Protein AF-A0A392M6K0-F1 (afdb_monomer_lite)

Foldseek 3Di:
DDDPLVVVLVVLVCVQLVVLVDPVNVCVVVVNDDPVNVVVVCVVPPDDDHDDSCVVVSVVSVVVVD

Secondary structure (DSSP, 8-state):
---HHHHHHHHHHHHHHTTTTSHHHHHHHTT---HHHHHHHHHHH-S--PPP--HHHHHHHHHHH-

Radius of gyration: 16.25 Å; chains: 1; bounding box: 34×27×40 Å

InterPro domains:
  IPR001998 Xylose isomerase [PS51415] (1-66)
  IPR001998 Xylose isomerase [PTHR48408] (5-66)
  IPR036237 Xylose isomerase-like superfamily [SSF51658] (5-62)

Sequence (66 aa):
MFDQKDGALAELVRKRYQSFDTEIGAQIEAGKADFDLLAKKVKEWGEPKVASAKQELAEMIFQSAM

pLDDT: mean 87.13, std 12.32, range [39.41, 95.06]

Organism: NCBI:txid97028

Structure (mmCIF, N/CA/C/O backbone):
data_AF-A0A392M6K0-F1
#
_entry.id   AF-A0A392M6K0-F1
#
loop_
_atom_site.group_PDB
_atom_site.id
_atom_site.type_symbol
_atom_site.label_atom_id
_atom_site.label_alt_id
_atom_site.label_comp_id
_atom_site.label_asym_id
_atom_site.label_entity_id
_atom_site.label_seq_id
_atom_site.pdbx_PDB_ins_code
_atom_site.Cartn_x
_atom_site.Cartn_y
_atom_site.Cartn_z
_atom_site.occupancy
_atom_site.B_iso_or_equiv
_atom_site.auth_seq_id
_atom_site.auth_comp_id
_atom_site.auth_asym_id
_atom_site.auth_atom_id
_atom_site.pdbx_PDB_model_num
ATOM 1 N N . MET A 1 1 ? 11.475 -18.038 -17.338 1.00 39.41 1 MET A N 1
ATOM 2 C CA . MET A 1 1 ? 12.765 -17.324 -17.295 1.00 39.41 1 MET A CA 1
ATOM 3 C C . MET A 1 1 ? 12.402 -15.856 -17.427 1.00 39.41 1 MET A C 1
ATOM 5 O O . MET A 1 1 ? 12.075 -15.439 -18.524 1.00 39.41 1 MET A O 1
ATOM 9 N N . PHE A 1 2 ? 12.234 -15.156 -16.303 1.00 45.03 2 PHE A N 1
ATOM 10 C CA . PHE A 1 2 ? 11.909 -13.727 -16.306 1.00 45.03 2 PHE A CA 1
ATOM 11 C C . PHE A 1 2 ? 13.231 -12.970 -16.322 1.00 45.03 2 PHE A C 1
ATOM 13 O O . PHE A 1 2 ? 14.121 -13.287 -15.529 1.00 45.03 2 PHE A O 1
ATOM 20 N N . ASP A 1 3 ? 13.380 -12.069 -17.283 1.00 49.50 3 ASP A N 1
ATOM 21 C CA . ASP A 1 3 ? 14.599 -11.304 -17.498 1.00 49.50 3 ASP A CA 1
ATOM 22 C C . ASP A 1 3 ? 14.899 -10.443 -16.257 1.00 49.50 3 ASP A C 1
ATOM 24 O O . ASP A 1 3 ? 13.985 -9.905 -15.625 1.00 49.50 3 ASP A O 1
ATOM 28 N N . GLN A 1 4 ? 16.169 -10.327 -15.860 1.00 55.94 4 GLN A N 1
ATOM 29 C CA . GLN A 1 4 ? 16.574 -9.659 -14.607 1.00 55.94 4 GLN A CA 1
ATOM 30 C C . GLN A 1 4 ? 16.090 -8.199 -14.515 1.00 55.94 4 GLN A C 1
ATOM 32 O O . GLN A 1 4 ? 15.960 -7.666 -13.411 1.00 55.94 4 GLN A O 1
ATOM 37 N N . LYS A 1 5 ? 15.802 -7.559 -15.656 1.00 53.81 5 LYS A N 1
ATOM 38 C CA . LYS A 1 5 ? 15.361 -6.161 -15.740 1.00 53.81 5 LYS A CA 1
ATOM 39 C C . LYS A 1 5 ? 13.859 -5.961 -15.484 1.00 53.81 5 LYS A C 1
ATOM 41 O O . LYS A 1 5 ? 13.498 -4.974 -14.844 1.00 53.81 5 LYS A O 1
ATOM 46 N N . ASP A 1 6 ? 13.004 -6.918 -15.855 1.00 61.53 6 ASP A N 1
ATOM 47 C CA . ASP A 1 6 ? 11.567 -6.886 -15.515 1.00 61.53 6 ASP A CA 1
ATOM 48 C C . ASP A 1 6 ? 11.349 -7.012 -13.999 1.00 61.53 6 ASP A C 1
ATOM 50 O O . ASP A 1 6 ? 10.421 -6.434 -13.425 1.00 61.53 6 ASP A O 1
ATOM 54 N N . GLY A 1 7 ? 12.259 -7.724 -13.325 1.00 79.81 7 GLY A N 1
ATOM 55 C CA . GLY A 1 7 ? 12.233 -7.915 -11.878 1.00 79.81 7 GLY A CA 1
ATOM 56 C C . GLY A 1 7 ? 12.352 -6.614 -11.081 1.00 79.81 7 GLY A C 1
ATOM 57 O O . GLY A 1 7 ? 11.688 -6.480 -10.057 1.00 79.81 7 GLY A O 1
ATOM 58 N N . ALA A 1 8 ? 13.135 -5.635 -11.547 1.00 86.00 8 ALA A N 1
ATOM 59 C CA . ALA A 1 8 ? 13.384 -4.398 -10.800 1.00 86.00 8 ALA A CA 1
ATOM 60 C C . ALA A 1 8 ? 12.146 -3.482 -10.734 1.00 86.00 8 ALA A C 1
ATOM 62 O O . ALA A 1 8 ? 11.818 -2.945 -9.670 1.00 86.00 8 ALA A O 1
ATOM 63 N N . LEU A 1 9 ? 11.418 -3.337 -11.848 1.00 87.12 9 LEU A N 1
ATOM 64 C CA . LEU A 1 9 ? 10.141 -2.610 -11.871 1.00 87.12 9 LEU A CA 1
ATOM 65 C C . LEU A 1 9 ? 9.060 -3.371 -11.094 1.00 87.12 9 LEU A C 1
ATOM 67 O O . LEU A 1 9 ? 8.337 -2.766 -10.299 1.00 87.12 9 LEU A O 1
ATOM 71 N N . ALA A 1 10 ? 8.991 -4.696 -11.253 1.00 89.62 10 ALA A N 1
ATOM 72 C CA . ALA A 1 10 ? 8.065 -5.531 -10.489 1.00 89.62 10 ALA A CA 1
ATOM 73 C C . ALA A 1 10 ? 8.319 -5.440 -8.971 1.00 89.62 10 ALA A C 1
ATOM 75 O O . ALA A 1 10 ? 7.375 -5.372 -8.181 1.00 89.62 10 ALA A O 1
ATOM 76 N N . GLU A 1 11 ? 9.581 -5.369 -8.544 1.00 89.88 11 GLU A N 1
ATOM 77 C CA . GLU A 1 11 ? 9.952 -5.204 -7.139 1.00 89.88 11 GLU A CA 1
ATOM 78 C C . GLU A 1 11 ? 9.549 -3.826 -6.595 1.00 89.88 11 GLU A C 1
ATOM 80 O O . GLU A 1 11 ? 9.074 -3.731 -5.460 1.00 89.88 11 GLU A O 1
ATOM 85 N N . LEU A 1 12 ? 9.679 -2.759 -7.393 1.00 90.81 12 LEU A N 1
ATOM 86 C CA . LEU A 1 12 ? 9.182 -1.429 -7.021 1.00 90.81 12 LEU A CA 1
ATOM 87 C C . LEU A 1 12 ? 7.668 -1.429 -6.791 1.00 90.81 12 LEU A C 1
ATOM 89 O O . LEU A 1 12 ? 7.206 -0.877 -5.788 1.00 90.81 12 LEU A O 1
ATOM 93 N N . VAL A 1 13 ? 6.908 -2.077 -7.678 1.00 91.50 13 VAL A N 1
ATOM 94 C CA . VAL A 1 13 ? 5.453 -2.223 -7.525 1.00 91.50 13 VAL A CA 1
ATOM 95 C C . VAL A 1 13 ? 5.130 -3.030 -6.270 1.00 91.50 13 VAL A C 1
ATOM 97 O O . VAL A 1 13 ? 4.366 -2.558 -5.428 1.00 91.50 13 VAL A O 1
ATOM 100 N N . ARG A 1 14 ? 5.768 -4.190 -6.075 1.00 91.81 14 ARG A N 1
ATOM 101 C CA . ARG A 1 14 ? 5.564 -5.020 -4.879 1.00 91.81 14 ARG A CA 1
ATOM 102 C C . ARG A 1 14 ? 5.828 -4.238 -3.592 1.00 91.81 14 ARG A C 1
ATOM 104 O O . ARG A 1 14 ? 4.993 -4.240 -2.695 1.00 91.81 14 ARG A O 1
ATOM 111 N N . LYS A 1 15 ? 6.949 -3.511 -3.512 1.00 91.12 15 LYS A N 1
ATOM 112 C CA . LYS A 1 15 ? 7.287 -2.676 -2.344 1.00 91.12 15 LYS A CA 1
ATOM 113 C C . LYS A 1 15 ? 6.248 -1.589 -2.080 1.00 91.12 15 LYS A C 1
ATOM 115 O O . LYS A 1 15 ? 6.001 -1.262 -0.924 1.00 91.12 15 LYS A O 1
ATOM 120 N N . ARG A 1 16 ? 5.637 -1.024 -3.124 1.00 91.62 16 ARG A N 1
ATOM 121 C CA . ARG A 1 16 ? 4.594 0.000 -2.978 1.00 91.62 16 ARG A CA 1
ATOM 122 C C . ARG A 1 16 ? 3.302 -0.565 -2.390 1.00 91.62 16 ARG A C 1
ATOM 124 O O . ARG A 1 16 ? 2.679 0.107 -1.576 1.00 91.62 16 ARG A O 1
ATOM 131 N N . TYR A 1 17 ? 2.925 -1.778 -2.781 1.00 93.38 17 TYR A N 1
ATOM 132 C CA . TYR A 1 17 ? 1.690 -2.430 -2.3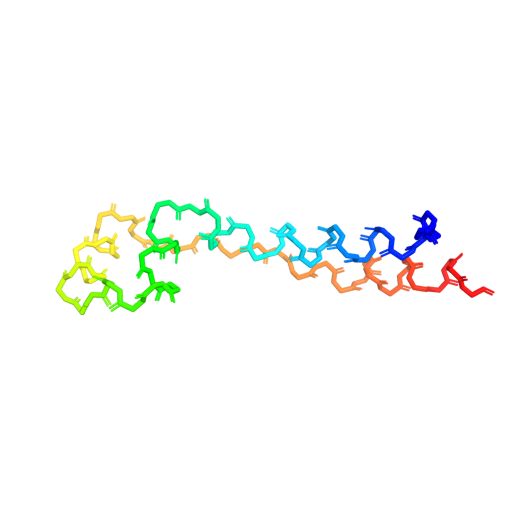35 1.00 93.38 17 TYR A CA 1
ATOM 133 C C . TYR A 1 17 ? 1.887 -3.405 -1.165 1.00 93.38 17 TYR A C 1
ATOM 135 O O . TYR A 1 17 ? 0.926 -4.023 -0.726 1.00 93.38 17 TYR A O 1
ATOM 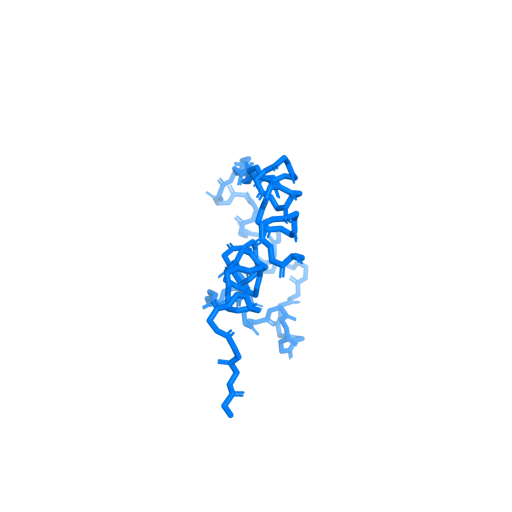143 N N . GLN A 1 18 ? 3.088 -3.483 -0.581 1.00 93.25 18 GLN A N 1
ATOM 144 C CA . GLN A 1 18 ? 3.412 -4.408 0.516 1.00 93.25 18 GLN A CA 1
ATOM 145 C C . GLN A 1 18 ? 2.531 -4.250 1.769 1.00 93.25 18 GLN A C 1
ATOM 147 O O . GLN A 1 18 ? 2.505 -5.126 2.624 1.00 93.25 18 GLN A O 1
ATOM 152 N N . SER A 1 19 ? 1.814 -3.130 1.922 1.00 90.88 19 SER A N 1
ATOM 153 C CA . SER A 1 19 ? 0.844 -2.964 3.011 1.00 90.88 19 SER A CA 1
ATOM 154 C C . SER A 1 19 ? -0.320 -3.953 2.913 1.00 90.88 19 SER A C 1
ATOM 156 O O . SER A 1 19 ? -0.931 -4.263 3.934 1.00 90.88 19 SER A O 1
ATOM 158 N N . PHE A 1 20 ? -0.621 -4.454 1.714 1.00 92.75 20 PHE A N 1
ATOM 159 C CA . PHE A 1 20 ? -1.639 -5.482 1.505 1.00 92.75 20 PHE A CA 1
ATOM 160 C C . PHE A 1 20 ? -1.179 -6.867 1.982 1.00 92.75 20 PHE A C 1
ATOM 162 O O . PHE A 1 20 ? -1.992 -7.623 2.496 1.00 92.75 20 PHE A O 1
ATOM 169 N N . ASP A 1 21 ? 0.134 -7.121 2.011 1.00 92.75 21 ASP A N 1
ATOM 170 C CA . ASP A 1 21 ? 0.723 -8.342 2.585 1.00 92.75 21 ASP A CA 1
ATOM 171 C C . ASP A 1 21 ? 0.676 -8.373 4.134 1.00 92.75 21 ASP A C 1
ATOM 173 O O . ASP A 1 21 ? 1.178 -9.305 4.766 1.00 92.75 21 ASP A O 1
ATOM 177 N N . THR A 1 22 ? 0.107 -7.347 4.778 1.00 91.38 22 THR A N 1
ATOM 178 C CA . THR A 1 22 ? -0.078 -7.299 6.238 1.00 91.38 22 THR A CA 1
ATOM 179 C C . THR A 1 22 ? -1.410 -7.915 6.656 1.00 91.38 22 THR A C 1
ATOM 181 O O . THR A 1 22 ? -2.322 -8.064 5.850 1.00 91.38 22 THR A O 1
ATOM 184 N N . GLU A 1 23 ? -1.568 -8.217 7.946 1.00 91.25 23 GLU A N 1
ATOM 185 C CA . GLU A 1 23 ? -2.797 -8.821 8.471 1.00 91.25 23 GLU A CA 1
ATOM 186 C C . GLU A 1 23 ? -4.061 -8.003 8.144 1.00 91.25 23 GLU A C 1
ATOM 188 O O . GLU A 1 23 ? -5.067 -8.573 7.723 1.00 91.25 23 GLU A O 1
ATOM 193 N N . ILE A 1 24 ? -4.016 -6.669 8.283 1.00 92.81 24 ILE A N 1
ATOM 194 C CA . ILE A 1 24 ? -5.159 -5.813 7.927 1.00 92.81 24 ILE A CA 1
ATOM 195 C C . ILE A 1 24 ? -5.368 -5.759 6.411 1.00 92.81 24 ILE A C 1
ATOM 197 O O . ILE A 1 24 ? -6.504 -5.763 5.947 1.00 92.81 24 ILE A O 1
ATOM 201 N N . GLY A 1 25 ? -4.276 -5.739 5.645 1.00 93.50 25 GLY A N 1
ATOM 202 C CA . GLY A 1 25 ? -4.294 -5.699 4.189 1.00 93.50 25 GLY A CA 1
ATOM 203 C C . GLY A 1 25 ? -4.970 -6.931 3.600 1.00 93.50 25 GLY A C 1
ATOM 204 O O . GLY A 1 25 ? -5.922 -6.804 2.834 1.00 93.50 25 GLY A O 1
ATOM 205 N N . ALA A 1 26 ? -4.578 -8.108 4.081 1.00 94.69 26 ALA A N 1
ATOM 206 C CA . ALA A 1 26 ? -5.166 -9.381 3.694 1.00 94.69 26 ALA A CA 1
ATOM 207 C C . ALA A 1 26 ? -6.652 -9.480 4.083 1.00 94.69 26 ALA A C 1
ATOM 209 O O . ALA A 1 26 ? -7.455 -10.049 3.344 1.00 94.69 26 ALA A O 1
ATOM 210 N N . GLN A 1 27 ? -7.054 -8.914 5.230 1.00 94.25 27 GLN A N 1
ATOM 211 C CA . GLN A 1 27 ? -8.469 -8.847 5.617 1.00 94.25 27 GLN A CA 1
ATOM 212 C C . GLN A 1 27 ? -9.283 -7.938 4.688 1.00 94.25 27 GLN A C 1
ATOM 214 O O . GLN A 1 27 ? -10.422 -8.279 4.363 1.00 94.25 27 GLN A O 1
ATOM 219 N N . ILE A 1 28 ? -8.706 -6.820 4.238 1.00 94.81 28 ILE A N 1
ATOM 220 C CA . ILE A 1 28 ? -9.328 -5.925 3.254 1.00 94.81 28 ILE A CA 1
ATOM 221 C C . ILE A 1 28 ? -9.483 -6.642 1.908 1.00 94.81 28 ILE A C 1
ATOM 223 O O . ILE A 1 28 ? -10.585 -6.657 1.363 1.00 94.81 28 ILE A O 1
ATOM 227 N N . GLU A 1 29 ? -8.433 -7.296 1.401 1.00 94.38 29 GLU A N 1
ATOM 228 C CA . GLU A 1 29 ? -8.491 -8.036 0.127 1.00 94.38 29 GLU A CA 1
ATOM 229 C C . GLU A 1 29 ? -9.482 -9.202 0.164 1.00 94.38 29 GLU A C 1
ATOM 231 O O . GLU A 1 29 ? -10.181 -9.463 -0.812 1.00 94.38 29 GLU A O 1
ATOM 236 N N . ALA A 1 30 ? -9.595 -9.878 1.309 1.00 94.69 30 ALA A N 1
ATOM 237 C CA . ALA A 1 30 ? -10.547 -10.965 1.504 1.00 94.69 30 ALA A CA 1
ATOM 238 C C . ALA A 1 30 ? -12.000 -10.493 1.722 1.00 94.69 30 ALA A C 1
ATOM 240 O O . ALA A 1 30 ? -12.874 -11.336 1.935 1.00 94.69 30 ALA A O 1
ATOM 241 N N . GLY A 1 31 ? -12.264 -9.179 1.737 1.00 93.50 31 GLY A N 1
ATOM 242 C CA . GLY A 1 31 ? -13.590 -8.615 2.017 1.00 93.50 31 GLY A CA 1
ATOM 243 C C . GLY A 1 31 ? -14.072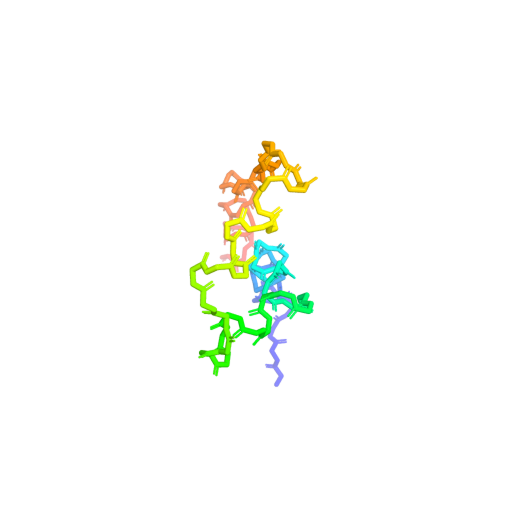 -8.841 3.456 1.00 93.50 31 GLY A C 1
ATOM 244 O O . GLY A 1 31 ? -15.273 -8.831 3.714 1.00 93.50 31 GLY A O 1
ATOM 245 N N . LYS A 1 32 ? -13.145 -9.089 4.388 1.00 93.62 32 LYS A N 1
ATOM 246 C CA . LYS A 1 32 ? -13.417 -9.373 5.809 1.00 93.62 32 LYS A CA 1
ATOM 247 C C . LYS A 1 32 ? -13.268 -8.146 6.710 1.00 93.62 32 LYS A C 1
ATOM 249 O O . LYS A 1 32 ? -13.627 -8.220 7.879 1.00 93.62 32 LYS A O 1
ATOM 254 N N . ALA A 1 33 ? -12.720 -7.048 6.190 1.00 94.25 33 ALA A N 1
ATOM 255 C CA . ALA A 1 33 ? -12.616 -5.786 6.908 1.00 94.25 33 ALA A CA 1
ATOM 256 C C . ALA A 1 33 ? -13.860 -4.919 6.664 1.00 94.25 33 ALA A C 1
ATOM 258 O O . ALA A 1 33 ? -14.147 -4.544 5.527 1.00 94.25 33 ALA A O 1
ATOM 259 N N . ASP A 1 34 ? -14.573 -4.582 7.737 1.00 93.81 34 ASP A N 1
ATOM 260 C CA . ASP A 1 34 ? -15.705 -3.655 7.727 1.00 93.81 34 ASP A CA 1
ATOM 261 C C . ASP A 1 34 ? -15.297 -2.243 8.194 1.00 93.81 34 ASP A C 1
ATOM 263 O O . ASP A 1 34 ? -14.155 -1.982 8.583 1.00 93.81 34 ASP A O 1
ATOM 267 N N . PHE A 1 35 ? -16.233 -1.292 8.133 1.00 94.81 35 PHE A N 1
ATOM 268 C CA . PHE A 1 35 ? -15.966 0.093 8.533 1.00 94.81 35 PHE A CA 1
ATOM 269 C C . PHE A 1 35 ? -15.675 0.250 10.028 1.00 94.81 35 PHE A C 1
ATOM 271 O O . PHE A 1 35 ? -14.887 1.126 10.386 1.00 94.81 35 PHE A O 1
ATOM 278 N N . ASP A 1 36 ? -16.235 -0.600 10.890 1.00 95.06 36 ASP A N 1
ATOM 279 C CA . ASP A 1 36 ? -15.993 -0.533 12.333 1.00 95.06 36 ASP A CA 1
ATOM 280 C C . ASP A 1 36 ? -14.551 -0.935 12.672 1.00 95.06 36 ASP A C 1
ATOM 282 O O . ASP A 1 36 ? -13.853 -0.228 13.416 1.00 95.06 36 ASP A O 1
ATOM 286 N N . LEU A 1 37 ? -14.059 -2.020 12.067 1.00 93.44 37 LEU A N 1
ATOM 287 C CA . LEU A 1 37 ? -12.671 -2.456 12.185 1.00 93.44 37 LEU A CA 1
ATOM 288 C C . LEU A 1 37 ? -11.705 -1.393 11.648 1.00 93.44 37 LEU A C 1
ATOM 290 O O . LEU A 1 37 ? -10.738 -1.032 12.329 1.00 93.44 37 LEU A O 1
ATOM 294 N N . LEU A 1 38 ? -11.971 -0.869 10.447 1.00 93.38 38 LEU A N 1
ATOM 295 C CA . LEU A 1 38 ? -11.116 0.130 9.801 1.00 93.38 38 LEU A CA 1
ATOM 296 C C . LEU A 1 38 ? -11.068 1.438 10.601 1.00 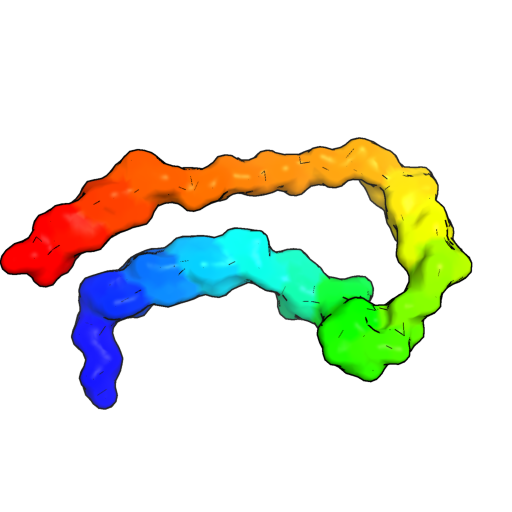93.38 38 LEU A C 1
ATOM 298 O O . LEU A 1 38 ? -9.983 1.978 10.829 1.00 93.38 38 LEU A O 1
ATOM 302 N N . ALA A 1 39 ? -12.207 1.919 11.106 1.00 93.44 39 ALA A N 1
ATOM 303 C CA . ALA A 1 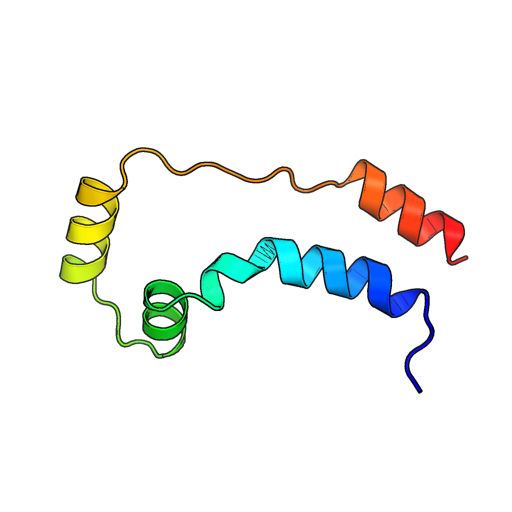39 ? -12.269 3.133 11.918 1.00 93.44 39 ALA A CA 1
ATOM 304 C C . ALA A 1 39 ? -11.483 2.994 13.231 1.00 93.44 39 ALA A C 1
ATOM 306 O O . ALA A 1 39 ? -10.810 3.940 13.655 1.00 93.44 39 ALA A O 1
ATOM 307 N N . LYS A 1 40 ? -11.527 1.817 13.871 1.00 93.94 40 LYS A N 1
ATOM 308 C CA . LYS A 1 40 ? -10.716 1.534 15.063 1.00 93.94 40 LYS A CA 1
ATOM 309 C C . LYS A 1 40 ? -9.222 1.574 14.740 1.00 93.94 40 LYS A C 1
ATOM 311 O O . LYS A 1 40 ? -8.465 2.199 15.482 1.00 93.94 40 LYS A O 1
ATOM 316 N N . LYS A 1 41 ? -8.808 0.964 13.625 1.00 91.00 41 LYS A N 1
ATOM 317 C CA . LYS A 1 41 ? -7.401 0.934 13.196 1.00 91.00 41 LYS A CA 1
ATOM 318 C C . LYS A 1 41 ? -6.854 2.312 12.834 1.00 91.00 41 LYS A C 1
ATOM 320 O O . LYS A 1 41 ? -5.756 2.647 13.263 1.00 91.00 41 LYS A O 1
ATOM 325 N N . VAL A 1 42 ? -7.632 3.148 12.146 1.00 91.94 42 VAL A N 1
ATOM 326 C CA . VAL A 1 42 ? -7.230 4.532 11.831 1.00 91.94 42 VAL A CA 1
ATOM 327 C C . VAL A 1 42 ? -7.015 5.360 13.104 1.00 91.94 42 VAL A C 1
ATOM 329 O O . VAL A 1 42 ? -6.036 6.095 13.198 1.00 91.94 42 VAL A O 1
ATOM 332 N N . LYS A 1 43 ? -7.878 5.211 14.119 1.00 92.06 43 LYS A N 1
ATOM 333 C CA . LYS A 1 43 ? -7.712 5.903 15.412 1.00 92.06 43 LYS A CA 1
ATOM 334 C C . LYS A 1 43 ? -6.477 5.437 16.187 1.00 92.06 43 LYS A C 1
ATOM 336 O O . LYS A 1 43 ? -5.863 6.243 16.874 1.00 92.06 43 LYS A O 1
ATOM 341 N N . GLU A 1 44 ? -6.141 4.152 16.095 1.00 93.38 44 GLU A N 1
ATOM 342 C CA . GLU A 1 44 ? -4.971 3.555 16.752 1.00 93.38 44 GLU A CA 1
ATOM 343 C C . GLU A 1 44 ? -3.655 4.003 16.096 1.00 93.38 44 GLU A C 1
ATOM 345 O O . GLU A 1 44 ? -2.682 4.284 16.792 1.00 93.38 44 GLU A O 1
ATOM 350 N N . TRP A 1 45 ? -3.620 4.078 14.762 1.00 89.50 45 TRP A N 1
ATOM 351 C CA . TRP A 1 45 ? -2.395 4.340 13.998 1.00 89.50 45 TRP A CA 1
ATOM 352 C C . TRP A 1 45 ? -2.139 5.814 13.684 1.00 89.50 45 TRP A C 1
ATOM 354 O O . TRP A 1 45 ? -0.998 6.176 13.396 1.00 89.50 45 TRP A O 1
ATOM 364 N N . GLY A 1 46 ? -3.160 6.667 13.780 1.00 89.75 46 GLY A N 1
ATOM 365 C CA . GLY A 1 46 ? -3.025 8.094 13.511 1.00 89.75 46 GLY A CA 1
ATOM 366 C C . GLY A 1 46 ? -2.751 8.384 12.033 1.00 89.75 46 GLY A C 1
ATOM 367 O O . GLY A 1 46 ? -3.283 7.721 11.144 1.00 89.75 46 GLY A O 1
ATOM 368 N N . GLU A 1 47 ? -1.950 9.414 11.761 1.00 91.19 47 GLU A N 1
ATOM 369 C CA . GLU A 1 47 ? -1.693 9.866 10.393 1.00 91.19 47 GLU A CA 1
ATOM 370 C C . GLU A 1 47 ? -0.796 8.875 9.622 1.00 91.19 47 GLU A C 1
ATOM 372 O O . GLU A 1 47 ? 0.288 8.512 10.096 1.00 91.19 47 GLU A O 1
ATOM 377 N N . PRO A 1 48 ? -1.214 8.418 8.427 1.00 89.38 48 PRO A N 1
ATOM 378 C CA . PRO A 1 48 ? -0.457 7.437 7.668 1.00 89.38 48 PRO A CA 1
ATOM 379 C C . PRO A 1 48 ? 0.825 8.044 7.093 1.00 89.38 48 PRO A C 1
ATOM 381 O O . PRO A 1 48 ? 0.833 9.125 6.507 1.00 89.38 48 PRO A O 1
ATOM 384 N N . LYS A 1 49 ? 1.921 7.288 7.171 1.00 89.00 49 LYS A N 1
ATOM 385 C CA . LYS A 1 49 ? 3.157 7.628 6.460 1.00 89.00 49 LYS A CA 1
ATOM 386 C C . LYS A 1 49 ? 3.053 7.175 5.010 1.00 89.00 49 LYS A C 1
ATOM 388 O O . LYS A 1 49 ? 3.032 5.979 4.729 1.00 89.00 49 LYS A O 1
ATOM 393 N N . VAL A 1 50 ? 3.022 8.132 4.090 1.00 87.12 50 VAL A N 1
ATOM 394 C CA . VAL A 1 50 ? 2.982 7.852 2.651 1.00 87.12 50 VAL A CA 1
ATOM 395 C C . VAL A 1 50 ? 4.400 7.612 2.136 1.00 87.12 50 VAL A C 1
ATOM 397 O O . VAL A 1 50 ? 5.300 8.425 2.343 1.00 87.12 50 VAL A O 1
ATOM 400 N N . AL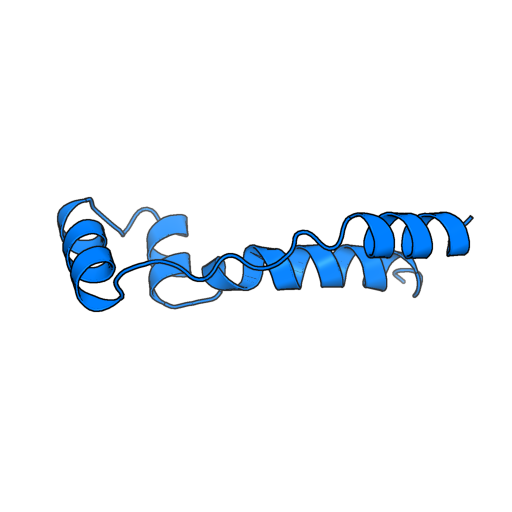A A 1 51 ? 4.613 6.485 1.457 1.00 88.25 51 ALA A N 1
ATOM 401 C CA . ALA A 1 51 ? 5.875 6.208 0.783 1.00 88.25 51 ALA A CA 1
ATOM 402 C C . ALA A 1 51 ? 5.980 6.998 -0.534 1.00 88.25 51 ALA A C 1
ATOM 404 O O . ALA A 1 51 ? 4.992 7.164 -1.249 1.00 88.25 51 ALA A O 1
ATOM 405 N N . SER A 1 52 ? 7.191 7.442 -0.891 1.00 90.75 52 SER A N 1
ATOM 406 C CA . SER A 1 52 ? 7.449 8.039 -2.209 1.00 90.75 52 SER A CA 1
ATOM 407 C C . SER A 1 52 ? 7.113 7.051 -3.330 1.00 90.75 52 SER A C 1
ATOM 409 O O . SER A 1 52 ? 7.463 5.873 -3.256 1.00 90.75 52 SER A O 1
ATOM 411 N N . ALA A 1 53 ? 6.490 7.553 -4.398 1.00 87.00 53 ALA A N 1
ATOM 412 C CA . ALA A 1 53 ? 6.183 6.775 -5.596 1.00 87.00 53 ALA A CA 1
ATOM 413 C C . ALA A 1 53 ? 7.432 6.401 -6.416 1.00 87.00 53 ALA A C 1
ATOM 415 O O . ALA A 1 53 ? 7.330 5.550 -7.296 1.00 87.00 53 ALA A O 1
ATOM 416 N N . LYS A 1 54 ? 8.591 7.022 -6.129 1.00 92.81 54 LYS A N 1
ATOM 417 C CA . LYS A 1 54 ? 9.877 6.778 -6.804 1.00 92.81 54 LYS A CA 1
ATOM 418 C C . LYS A 1 54 ? 9.786 6.849 -8.339 1.00 92.81 54 LYS A C 1
ATOM 420 O O . LYS A 1 54 ? 10.422 6.056 -9.022 1.00 92.81 54 LYS A O 1
ATOM 425 N N . GLN A 1 55 ? 9.007 7.799 -8.865 1.00 92.12 55 GLN A N 1
ATOM 426 C CA . GLN A 1 55 ? 8.773 7.949 -10.306 1.00 92.12 55 GLN A CA 1
ATOM 427 C C . GLN A 1 55 ? 10.082 8.116 -11.087 1.00 92.12 55 GLN A C 1
ATOM 429 O O . GLN A 1 55 ? 10.331 7.342 -11.999 1.00 92.12 55 GLN A O 1
ATOM 434 N N . GLU A 1 56 ? 10.949 9.045 -10.677 1.00 94.12 56 GLU A N 1
ATOM 435 C CA . GLU A 1 56 ? 12.241 9.282 -11.342 1.00 94.12 56 GLU A CA 1
ATOM 436 C C . GLU A 1 56 ? 13.114 8.016 -11.373 1.00 94.12 56 GLU A C 1
ATOM 438 O O . GLU A 1 56 ? 13.704 7.677 -12.394 1.00 94.12 56 GLU A O 1
ATOM 443 N N . LEU A 1 57 ? 13.140 7.249 -10.276 1.00 90.06 57 LEU A N 1
ATOM 444 C CA . LEU A 1 57 ? 13.860 5.975 -10.223 1.00 90.06 57 LEU A CA 1
ATOM 445 C C . LEU A 1 57 ? 13.234 4.927 -11.155 1.00 90.06 57 LEU A C 1
ATOM 447 O O . LEU A 1 57 ? 13.962 4.171 -11.793 1.00 90.06 57 LEU A O 1
ATOM 451 N N . ALA A 1 58 ? 11.902 4.864 -11.231 1.00 90.19 58 ALA A N 1
ATOM 452 C CA . ALA A 1 58 ? 11.208 3.966 -12.149 1.00 90.19 58 ALA A CA 1
ATOM 453 C C . ALA A 1 58 ? 11.503 4.328 -13.615 1.00 90.19 58 ALA A C 1
ATOM 455 O O . ALA A 1 58 ? 11.771 3.433 -14.415 1.00 90.19 58 ALA A O 1
ATOM 456 N N . GLU A 1 59 ? 11.531 5.623 -13.947 1.00 91.50 59 GLU A N 1
ATOM 457 C CA . GLU A 1 59 ? 11.909 6.126 -15.273 1.00 91.50 59 GLU A CA 1
ATOM 458 C C . GLU A 1 59 ? 13.364 5.772 -15.616 1.00 91.50 59 GLU A C 1
ATOM 460 O O . GLU A 1 59 ? 13.621 5.267 -16.708 1.00 91.50 59 GLU A O 1
ATOM 465 N N . MET A 1 60 ? 14.303 5.927 -14.673 1.00 91.44 60 MET A N 1
ATOM 466 C CA . MET A 1 60 ? 15.700 5.509 -14.861 1.00 91.44 60 MET A CA 1
ATOM 467 C C . MET A 1 60 ? 15.838 4.001 -15.112 1.00 91.44 60 MET A C 1
ATOM 469 O O . MET A 1 60 ? 16.551 3.591 -16.030 1.00 91.44 60 MET A O 1
ATOM 473 N N . ILE A 1 61 ? 15.162 3.164 -14.313 1.00 88.31 61 ILE A N 1
ATOM 474 C CA . ILE A 1 61 ? 15.191 1.701 -14.481 1.00 88.31 61 ILE A CA 1
ATOM 475 C C . ILE A 1 61 ? 14.632 1.323 -15.855 1.00 88.31 61 ILE A C 1
ATOM 477 O O . ILE A 1 61 ? 15.269 0.552 -16.573 1.00 88.31 61 ILE A O 1
ATOM 481 N N . PHE A 1 62 ? 13.494 1.903 -16.242 1.00 86.69 62 PHE A N 1
ATOM 482 C CA . PHE A 1 62 ? 12.875 1.666 -17.545 1.00 86.69 62 PHE A CA 1
ATOM 483 C C . PHE A 1 62 ? 13.804 2.060 -18.703 1.00 86.69 62 PHE A C 1
ATOM 485 O O . PHE A 1 62 ? 14.014 1.267 -19.617 1.00 86.69 62 PHE A O 1
ATOM 492 N N . GLN A 1 63 ? 14.427 3.240 -18.637 1.00 89.31 63 GLN A N 1
ATOM 493 C CA . GLN A 1 63 ? 15.375 3.699 -19.656 1.00 89.31 63 GLN A CA 1
ATOM 494 C C . GLN A 1 63 ? 16.610 2.799 -19.766 1.00 89.31 63 GLN A C 1
ATOM 496 O O . GLN A 1 63 ? 17.050 2.518 -20.872 1.00 89.31 63 GLN A O 1
ATOM 501 N N . SER A 1 64 ? 17.150 2.310 -18.645 1.00 85.00 64 SER A N 1
ATOM 502 C CA . SER A 1 64 ? 18.304 1.391 -18.643 1.00 85.00 64 SER A CA 1
ATOM 503 C C . SER A 1 64 ? 17.991 -0.021 -19.163 1.00 85.00 64 SER A C 1
ATOM 505 O O . SER A 1 64 ? 18.901 -0.834 -19.381 1.00 85.00 64 SER A O 1
ATOM 507 N N . ALA A 1 65 ? 16.704 -0.355 -19.285 1.00 79.50 65 ALA A N 1
ATOM 508 C CA . ALA A 1 65 ? 16.240 -1.640 -19.781 1.00 79.50 65 ALA A CA 1
ATOM 509 C C . ALA A 1 65 ? 16.072 -1.685 -21.302 1.00 79.50 65 ALA A C 1
ATOM 511 O O . ALA A 1 65 ? 16.150 -2.784 -21.854 1.00 79.50 65 ALA A O 1
ATOM 512 N N . MET A 1 66 ? 15.910 -0.521 -21.937 1.00 71.00 66 MET A N 1
ATOM 513 C CA . MET A 1 66 ? 15.978 -0.339 -23.391 1.00 71.00 66 MET A CA 1
ATOM 514 C C . MET A 1 66 ? 17.414 -0.455 -23.911 1.00 71.00 66 MET A C 1
ATOM 516 O O . MET A 1 66 ? 17.556 -0.859 -25.084 1.00 71.00 66 MET A O 1
#